Protein AF-A0A1G5KZS2-F1 (afdb_monomer_lite)

Organism: NCBI:txid549386

pLDDT: mean 83.01, std 15.66, range [44.19, 98.38]

Structure (mmCIF, N/CA/C/O backbone):
data_AF-A0A1G5KZS2-F1
#
_entry.id   AF-A0A1G5KZS2-F1
#
loop_
_atom_site.group_PDB
_atom_site.id
_atom_site.type_symbol
_atom_site.label_atom_id
_atom_site.label_alt_id
_atom_site.label_comp_id
_atom_site.label_asym_id
_atom_site.label_entity_id
_atom_site.label_seq_id
_atom_site.pdbx_PDB_ins_code
_atom_site.Cartn_x
_atom_site.Cartn_y
_atom_site.Cartn_z
_atom_site.occupancy
_atom_site.B_iso_or_equiv
_atom_site.auth_seq_id
_atom_site.auth_comp_id
_atom_site.auth_asym_id
_atom_site.auth_atom_id
_atom_site.pdbx_PDB_model_num
ATOM 1 N N . MET A 1 1 ? 17.906 24.135 -29.711 1.00 51.09 1 MET A N 1
ATOM 2 C CA . MET A 1 1 ? 18.517 23.589 -28.477 1.00 51.09 1 MET A CA 1
ATOM 3 C C . MET A 1 1 ? 17.743 22.412 -27.885 1.00 51.09 1 MET A C 1
ATOM 5 O O . MET A 1 1 ? 18.360 21.382 -27.666 1.00 51.09 1 MET A O 1
ATOM 9 N N . LEU A 1 2 ? 16.415 22.494 -27.719 1.00 53.47 2 LEU A N 1
ATOM 10 C CA . LEU A 1 2 ? 15.591 21.394 -27.170 1.00 53.47 2 LEU A CA 1
ATOM 11 C C . LEU A 1 2 ? 15.736 20.044 -27.914 1.00 53.47 2 LEU A C 1
ATOM 13 O O . LEU A 1 2 ? 15.835 19.005 -27.275 1.00 53.47 2 LEU A O 1
ATOM 17 N N . ARG A 1 3 ? 15.886 20.048 -29.248 1.00 56.59 3 ARG A N 1
ATOM 18 C CA . ARG A 1 3 ? 16.108 18.822 -30.049 1.00 56.59 3 ARG A CA 1
ATOM 19 C C . ARG A 1 3 ? 17.464 18.133 -29.835 1.00 56.59 3 ARG A C 1
ATOM 21 O O . ARG A 1 3 ? 17.580 16.943 -30.091 1.00 56.59 3 ARG A O 1
ATOM 28 N N . MET A 1 4 ? 18.488 18.859 -29.383 1.00 57.47 4 MET A N 1
ATOM 29 C CA . MET A 1 4 ? 19.817 18.276 -29.144 1.00 57.47 4 MET A CA 1
ATOM 30 C C . MET A 1 4 ? 19.859 17.539 -27.802 1.00 57.47 4 MET A C 1
ATOM 32 O O . MET A 1 4 ? 20.493 16.496 -27.710 1.00 57.47 4 MET A O 1
ATOM 36 N N . LEU A 1 5 ? 19.109 18.016 -26.801 1.00 51.38 5 LEU A N 1
ATOM 37 C CA . LEU A 1 5 ? 18.902 17.304 -25.532 1.00 51.38 5 LEU A CA 1
ATOM 38 C C . LEU A 1 5 ? 18.047 16.041 -25.728 1.00 51.38 5 LEU A C 1
ATOM 40 O O . LEU A 1 5 ? 18.322 15.003 -25.134 1.00 51.38 5 LEU A O 1
ATOM 44 N N . GLN A 1 6 ? 17.079 16.098 -26.643 1.00 56.69 6 GLN A N 1
ATOM 45 C CA . GLN A 1 6 ? 16.224 14.969 -27.015 1.00 56.69 6 GLN A CA 1
ATOM 46 C C . GLN A 1 6 ? 17.005 13.803 -27.655 1.00 56.69 6 GLN A C 1
ATOM 48 O O . GLN A 1 6 ? 16.701 12.641 -27.410 1.00 56.69 6 GLN A O 1
ATOM 53 N N . ALA A 1 7 ? 18.068 14.102 -28.409 1.00 55.09 7 ALA A N 1
ATOM 54 C CA . ALA A 1 7 ? 18.944 13.102 -29.027 1.00 55.09 7 ALA A CA 1
ATOM 55 C C . ALA A 1 7 ? 19.950 12.451 -28.053 1.00 55.09 7 ALA A C 1
ATOM 57 O O . ALA A 1 7 ? 20.528 11.420 -28.382 1.00 55.09 7 ALA A O 1
ATOM 58 N N . HIS A 1 8 ? 20.145 13.017 -26.854 1.00 50.47 8 HIS A N 1
ATOM 59 C CA . HIS A 1 8 ? 21.033 12.473 -25.813 1.00 50.47 8 HIS A CA 1
ATOM 60 C C . HIS A 1 8 ? 20.297 11.558 -24.814 1.00 50.47 8 HIS A C 1
ATOM 62 O O . HIS A 1 8 ? 20.812 11.283 -23.732 1.00 50.47 8 HIS A O 1
ATOM 68 N N . GLY A 1 9 ? 19.079 11.099 -25.138 1.00 45.97 9 GLY A N 1
ATOM 69 C CA . GLY A 1 9 ? 18.309 10.193 -24.273 1.00 45.97 9 GLY A CA 1
ATOM 70 C C . GLY A 1 9 ? 17.809 10.833 -22.970 1.00 45.97 9 GLY A C 1
ATOM 71 O O . GLY A 1 9 ? 17.449 10.120 -22.034 1.00 45.97 9 GLY A O 1
ATOM 72 N N . LEU A 1 10 ? 17.800 12.172 -22.895 1.00 46.28 10 LEU A N 1
ATOM 73 C CA . LEU A 1 10 ? 17.238 12.935 -21.771 1.00 46.28 10 LEU A CA 1
ATOM 74 C C . LEU A 1 10 ? 15.717 13.098 -21.855 1.00 46.28 10 LEU A C 1
ATOM 76 O O . LEU A 1 10 ? 15.087 13.332 -20.826 1.00 46.28 10 LEU A O 1
ATOM 80 N N . ASP A 1 11 ? 15.118 12.882 -23.028 1.00 44.19 11 ASP A N 1
ATOM 81 C CA . ASP A 1 11 ? 13.764 12.344 -23.052 1.00 44.19 11 ASP A CA 1
ATOM 82 C C . ASP A 1 11 ? 13.908 10.868 -22.702 1.00 44.19 11 ASP A C 1
ATOM 84 O O . ASP A 1 11 ? 14.153 10.021 -23.563 1.00 44.19 11 ASP A O 1
ATOM 88 N N . ALA A 1 12 ? 13.750 10.546 -21.419 1.00 47.19 12 ALA A N 1
ATOM 89 C CA . ALA A 1 12 ? 13.204 9.246 -21.092 1.00 47.19 12 ALA A CA 1
ATOM 90 C C . ALA A 1 12 ? 11.862 9.186 -21.829 1.00 47.19 12 ALA A C 1
ATOM 92 O O . ALA A 1 12 ? 10.866 9.732 -21.346 1.00 47.19 12 ALA A O 1
ATOM 93 N N . GLY A 1 13 ? 11.863 8.604 -23.039 1.00 46.00 13 GLY A N 1
ATOM 94 C CA . GLY A 1 13 ? 10.650 8.295 -23.779 1.00 46.00 13 GLY A CA 1
ATOM 95 C C . GLY A 1 13 ? 9.703 7.684 -22.762 1.00 46.00 13 GLY A C 1
ATOM 96 O O . GLY A 1 13 ? 10.182 6.864 -21.979 1.00 46.00 13 GLY A O 1
ATOM 97 N N . PRO A 1 14 ? 8.462 8.187 -22.660 1.00 45.91 14 PRO A N 1
ATOM 98 C CA . PRO A 1 14 ? 7.577 7.962 -21.531 1.00 45.91 14 PRO A CA 1
ATOM 99 C C . PRO A 1 14 ? 7.708 6.494 -21.118 1.00 45.91 14 PRO A C 1
ATOM 101 O O . PRO A 1 14 ? 7.299 5.601 -21.828 1.00 45.91 14 PRO A O 1
ATOM 104 N N . ALA A 1 15 ? 8.433 6.246 -20.037 1.00 52.47 15 ALA A N 1
ATOM 105 C CA . ALA A 1 15 ? 8.707 4.937 -19.467 1.00 52.47 15 ALA A CA 1
ATOM 106 C C . ALA A 1 15 ? 7.909 4.900 -18.154 1.00 52.47 15 ALA A C 1
ATOM 108 O O . ALA A 1 15 ? 8.446 4.740 -17.061 1.00 52.47 15 ALA A O 1
ATOM 109 N N . GLN A 1 16 ? 6.651 5.372 -18.174 1.00 55.91 16 GLN A N 1
ATOM 110 C CA . GLN A 1 16 ? 5.449 4.596 -18.555 1.00 55.91 16 GLN A CA 1
ATOM 111 C C . GLN A 1 16 ? 5.358 3.305 -17.742 1.00 55.91 16 GLN A C 1
ATOM 113 O O . GLN A 1 16 ? 5.790 2.253 -18.173 1.00 55.91 16 GLN A O 1
ATOM 118 N N . ARG A 1 17 ? 4.790 3.264 -16.543 1.00 68.38 17 ARG A N 1
ATOM 119 C CA . ARG A 1 17 ? 4.161 4.273 -15.695 1.00 68.38 17 ARG A CA 1
ATOM 120 C C . ARG A 1 17 ? 4.582 3.852 -14.282 1.00 68.38 17 ARG A C 1
ATOM 122 O O . ARG A 1 17 ? 4.042 2.854 -13.801 1.00 68.38 17 ARG A O 1
ATOM 129 N N . PRO A 1 18 ? 5.510 4.539 -13.595 1.00 79.31 18 PRO A N 1
ATOM 130 C CA . PRO A 1 18 ? 5.921 4.118 -12.252 1.00 79.31 18 PRO A CA 1
ATOM 131 C C . PRO A 1 18 ? 4.727 4.107 -11.279 1.00 79.31 18 PRO A C 1
ATOM 133 O O . PRO A 1 18 ? 4.674 3.287 -10.373 1.00 79.31 18 PRO A O 1
ATOM 136 N N . ARG A 1 19 ? 3.689 4.904 -11.569 1.00 89.50 19 ARG A N 1
ATOM 137 C CA . ARG A 1 19 ? 2.359 4.831 -10.945 1.00 89.50 19 ARG A CA 1
ATOM 138 C C . ARG A 1 19 ? 1.675 3.468 -11.089 1.00 89.50 19 ARG A C 1
ATOM 140 O O . ARG A 1 19 ? 1.161 2.962 -10.105 1.00 89.50 19 ARG A O 1
ATOM 147 N N . LEU A 1 20 ? 1.662 2.877 -12.288 1.00 91.00 20 LEU A N 1
ATOM 148 C CA . LEU A 1 20 ? 1.032 1.571 -12.525 1.00 91.00 20 LEU A CA 1
ATOM 149 C C . LEU A 1 20 ? 1.827 0.453 -11.848 1.00 91.00 20 LEU A C 1
ATOM 151 O O . LEU A 1 20 ? 1.233 -0.400 -11.200 1.00 91.00 20 LEU A O 1
ATOM 155 N N . ALA A 1 21 ? 3.161 0.488 -11.951 1.00 92.88 21 ALA A N 1
ATOM 156 C CA . ALA A 1 21 ? 4.016 -0.453 -11.228 1.00 92.88 21 ALA A CA 1
ATOM 157 C C . ALA A 1 21 ? 3.799 -0.341 -9.711 1.00 92.88 21 ALA A C 1
ATOM 159 O O . ALA A 1 21 ? 3.661 -1.354 -9.034 1.00 92.88 21 ALA A O 1
ATOM 160 N N . GLY A 1 22 ? 3.677 0.889 -9.206 1.00 94.88 22 GLY A N 1
ATOM 161 C CA . GLY A 1 22 ? 3.324 1.191 -7.824 1.00 94.88 22 GLY A CA 1
ATOM 162 C C . GLY A 1 22 ? 1.949 0.667 -7.421 1.00 94.88 22 GLY A C 1
ATOM 163 O O . GLY A 1 22 ? 1.835 0.024 -6.385 1.00 94.88 22 GLY A O 1
ATOM 164 N N . ALA A 1 23 ? 0.919 0.873 -8.243 1.00 96.19 23 ALA A N 1
ATOM 165 C CA . ALA A 1 23 ? -0.430 0.369 -7.992 1.00 96.19 23 ALA A CA 1
ATOM 166 C C . ALA A 1 23 ? -0.459 -1.167 -7.927 1.00 96.19 23 ALA A C 1
ATOM 168 O O . ALA A 1 23 ? -0.996 -1.736 -6.980 1.00 96.19 23 ALA A O 1
ATOM 169 N N . ILE A 1 24 ? 0.169 -1.841 -8.899 1.00 96.12 24 ILE A N 1
ATOM 170 C CA . ILE A 1 24 ? 0.257 -3.308 -8.945 1.00 96.12 24 ILE A CA 1
ATOM 171 C C . ILE A 1 24 ? 1.042 -3.833 -7.739 1.00 96.12 24 ILE A C 1
ATOM 173 O O . ILE A 1 24 ? 0.574 -4.734 -7.048 1.00 96.12 24 ILE A O 1
ATOM 177 N N . ALA A 1 25 ? 2.212 -3.257 -7.452 1.00 96.25 25 ALA A N 1
ATOM 178 C CA . ALA A 1 25 ? 3.026 -3.661 -6.311 1.00 96.25 25 ALA A CA 1
ATOM 179 C C . ALA A 1 25 ? 2.303 -3.407 -4.978 1.00 96.25 25 ALA A C 1
ATOM 181 O O . ALA A 1 25 ? 2.340 -4.265 -4.103 1.00 96.25 25 ALA A O 1
ATOM 182 N N . GLY A 1 26 ? 1.586 -2.287 -4.845 1.00 97.12 26 GLY A N 1
ATOM 183 C CA . GLY A 1 26 ? 0.769 -1.960 -3.674 1.00 97.12 26 GLY A CA 1
ATOM 184 C C . GLY A 1 26 ? -0.374 -2.948 -3.461 1.00 97.12 26 GLY A C 1
ATOM 185 O O . GLY A 1 26 ? -0.595 -3.390 -2.334 1.00 97.12 26 GLY A O 1
ATOM 186 N N . MET A 1 27 ? -1.049 -3.363 -4.535 1.00 97.69 27 MET A N 1
ATOM 187 C CA . MET A 1 27 ? -2.078 -4.405 -4.479 1.00 97.69 27 MET A CA 1
ATOM 188 C C . MET A 1 27 ? -1.505 -5.764 -4.070 1.00 97.69 27 MET A C 1
ATOM 190 O O . MET A 1 27 ? -2.068 -6.420 -3.199 1.00 97.69 27 MET A O 1
ATOM 194 N N . ILE A 1 28 ? -0.359 -6.170 -4.625 1.00 97.94 28 ILE A N 1
ATOM 195 C CA . ILE A 1 28 ? 0.317 -7.418 -4.226 1.00 97.94 28 ILE A CA 1
ATOM 196 C C . ILE A 1 28 ? 0.731 -7.353 -2.748 1.00 97.94 28 ILE A C 1
ATOM 198 O O . ILE A 1 28 ? 0.486 -8.289 -1.989 1.00 97.94 28 ILE A O 1
ATOM 202 N N . ALA A 1 29 ? 1.300 -6.225 -2.317 1.00 97.88 29 ALA A N 1
ATOM 203 C CA . ALA A 1 29 ? 1.713 -5.986 -0.937 1.00 97.88 29 ALA A CA 1
ATOM 204 C C . ALA A 1 29 ? 0.536 -5.935 0.054 1.00 97.88 29 ALA A C 1
ATOM 206 O O . ALA A 1 29 ? 0.731 -6.129 1.253 1.00 97.88 29 ALA A O 1
ATOM 207 N N . THR A 1 30 ? -0.691 -5.708 -0.424 1.00 98.00 30 THR A N 1
ATOM 208 C CA . THR A 1 30 ? -1.899 -5.677 0.416 1.00 98.00 30 THR A CA 1
ATOM 209 C C . THR A 1 30 ? -2.228 -7.056 0.989 1.00 98.00 30 THR A C 1
ATOM 211 O O . THR A 1 30 ? -2.727 -7.140 2.108 1.00 98.00 30 THR A O 1
ATOM 214 N N . ALA A 1 31 ? -1.907 -8.144 0.280 1.00 98.00 31 ALA A N 1
ATOM 215 C CA . ALA A 1 31 ? -2.207 -9.502 0.734 1.00 98.00 31 ALA A CA 1
ATOM 216 C C . ALA A 1 31 ? -1.576 -9.849 2.102 1.00 98.00 31 ALA A C 1
ATOM 218 O O . ALA A 1 31 ? -2.331 -10.174 3.022 1.00 98.00 31 ALA A O 1
ATOM 219 N N . PRO A 1 32 ? -0.244 -9.744 2.309 1.00 98.25 32 PRO A N 1
ATOM 220 C CA . PRO A 1 32 ? 0.346 -10.028 3.619 1.00 98.25 32 PRO A CA 1
ATOM 221 C C . PRO A 1 32 ? -0.133 -9.057 4.710 1.00 98.25 32 PRO A C 1
ATOM 223 O O . PRO A 1 32 ? -0.295 -9.458 5.860 1.00 98.25 32 PRO A O 1
ATOM 226 N N . ALA A 1 33 ? -0.422 -7.803 4.358 1.00 97.62 33 ALA A N 1
ATOM 227 C CA . ALA A 1 33 ? -0.944 -6.821 5.302 1.00 97.62 33 ALA A CA 1
ATOM 228 C C . ALA A 1 33 ? -2.352 -7.183 5.799 1.00 97.62 33 ALA A C 1
ATOM 230 O O . ALA A 1 33 ? -2.599 -7.160 7.002 1.00 97.62 33 ALA A O 1
ATOM 231 N N . LEU A 1 34 ? -3.258 -7.593 4.903 1.00 97.75 34 LEU A N 1
ATOM 232 C CA . LEU A 1 34 ? -4.605 -8.046 5.267 1.00 97.75 34 LEU A CA 1
ATOM 233 C C . LEU A 1 34 ? -4.581 -9.291 6.158 1.00 97.75 34 LEU A C 1
ATOM 235 O O . LEU A 1 34 ? -5.402 -9.392 7.070 1.00 97.75 34 LEU A O 1
ATOM 239 N N . VAL A 1 35 ? -3.632 -10.209 5.943 1.00 98.25 35 VAL A N 1
ATOM 240 C CA . VAL A 1 35 ? -3.442 -11.365 6.835 1.00 98.25 35 VAL A CA 1
ATOM 241 C C . VAL A 1 35 ? -3.131 -10.891 8.254 1.00 98.25 35 VAL A C 1
ATOM 243 O O . VAL A 1 35 ? -3.806 -11.308 9.194 1.00 98.25 35 VAL A O 1
ATOM 246 N N . VAL A 1 36 ? -2.181 -9.963 8.417 1.00 98.00 36 VAL A N 1
ATOM 247 C CA . VAL A 1 36 ? -1.852 -9.388 9.732 1.00 98.00 36 VAL A CA 1
ATOM 248 C C . VAL A 1 36 ? -3.057 -8.664 10.333 1.00 98.00 36 VAL A C 1
ATOM 250 O O . VAL A 1 36 ? -3.406 -8.908 11.484 1.00 98.00 36 VAL A O 1
ATOM 253 N N . LEU A 1 37 ? -3.749 -7.825 9.563 1.00 96.88 37 LEU A N 1
ATOM 254 C CA . LEU A 1 37 ? -4.922 -7.097 10.056 1.00 96.88 37 LEU A CA 1
ATOM 255 C C . LEU A 1 37 ? -6.038 -8.033 10.538 1.00 96.88 37 LEU A C 1
ATOM 257 O O . LEU A 1 37 ? -6.700 -7.726 11.528 1.00 96.88 37 LEU A O 1
ATOM 261 N N . THR A 1 38 ? -6.218 -9.172 9.868 1.00 96.75 38 THR A N 1
ATOM 262 C CA . THR A 1 38 ? -7.218 -10.184 10.234 1.00 96.75 38 THR A CA 1
ATOM 263 C C . THR A 1 38 ? -6.826 -10.909 11.519 1.00 96.75 38 THR A C 1
ATOM 265 O O . THR A 1 38 ? -7.643 -11.015 12.429 1.00 96.75 38 THR A O 1
ATOM 268 N N . VAL A 1 39 ? -5.567 -11.352 11.638 1.00 97.75 39 VAL A N 1
ATOM 269 C CA . VAL A 1 39 ? -5.054 -12.031 12.845 1.00 97.75 39 VAL A CA 1
ATOM 270 C C . VAL A 1 39 ? -5.168 -11.136 14.081 1.00 97.75 39 VAL A C 1
ATOM 272 O O . VAL A 1 39 ? -5.503 -11.610 15.162 1.00 97.75 39 VAL A O 1
ATOM 275 N N . PHE A 1 40 ? -4.933 -9.835 13.915 1.00 96.75 40 PHE A N 1
ATOM 276 C CA . PHE A 1 40 ? -4.974 -8.867 15.009 1.00 96.75 40 PHE A CA 1
ATOM 277 C C . PHE A 1 40 ? -6.346 -8.214 15.226 1.00 96.75 40 PHE A C 1
ATOM 279 O O . PHE A 1 40 ? -6.458 -7.333 16.080 1.00 96.75 40 PHE A O 1
ATOM 286 N N . GLN A 1 41 ? -7.372 -8.604 14.456 1.00 96.06 41 GLN A N 1
ATOM 287 C CA . GLN A 1 41 ? -8.714 -8.000 14.495 1.00 96.06 41 GLN A CA 1
ATOM 288 C C . GLN A 1 41 ? -8.686 -6.465 14.352 1.00 96.06 41 GLN A C 1
ATOM 290 O O . GLN A 1 41 ? -9.523 -5.734 14.880 1.00 96.06 41 GLN A O 1
ATOM 295 N N . ALA A 1 42 ? -7.701 -5.945 13.615 1.00 94.75 42 ALA A N 1
ATOM 296 C CA . ALA A 1 42 ? -7.467 -4.510 13.483 1.00 94.75 42 ALA A CA 1
ATOM 297 C C . ALA A 1 42 ? -8.528 -3.805 12.617 1.00 94.75 42 ALA A C 1
ATOM 299 O O . ALA A 1 42 ? -8.643 -2.580 12.658 1.00 94.75 42 ALA A O 1
ATOM 300 N N . LEU A 1 43 ? -9.315 -4.570 11.851 1.00 94.81 43 LEU A N 1
ATOM 301 C CA . LEU A 1 43 ? -10.398 -4.063 11.002 1.00 94.81 43 LEU A CA 1
ATOM 302 C C . LEU A 1 43 ? -11.745 -3.936 11.728 1.00 94.81 43 LEU A C 1
ATOM 304 O O . LEU A 1 43 ? -12.628 -3.246 11.222 1.00 94.81 43 LEU A O 1
ATOM 308 N N . ASP A 1 44 ? -11.909 -4.532 12.910 1.00 93.62 44 ASP A N 1
ATOM 309 C CA . ASP A 1 44 ? -13.196 -4.546 13.615 1.00 93.62 44 ASP A CA 1
ATOM 310 C C . ASP A 1 44 ? -13.592 -3.147 14.097 1.00 93.62 44 ASP A C 1
ATOM 312 O O . ASP A 1 44 ? -14.738 -2.724 13.942 1.00 93.62 44 ASP A O 1
ATOM 316 N N . ALA A 1 45 ? -12.631 -2.393 14.635 1.00 89.25 45 ALA A N 1
ATOM 317 C CA . ALA A 1 45 ? -12.862 -1.029 15.100 1.00 89.25 45 ALA A CA 1
ATOM 318 C C . ALA A 1 45 ? -13.252 -0.061 13.964 1.00 89.25 45 ALA A C 1
ATOM 320 O O . ALA A 1 45 ? -14.284 0.598 14.107 1.00 89.25 45 ALA A O 1
ATOM 321 N N . PRO A 1 46 ? -12.512 0.036 12.835 1.00 88.88 46 PRO A N 1
ATOM 322 C CA . PRO A 1 46 ? -12.934 0.893 11.729 1.00 88.88 46 PRO A CA 1
ATOM 323 C C . PRO A 1 46 ? -14.234 0.412 11.073 1.00 88.88 46 PRO A C 1
ATOM 325 O O . PRO A 1 46 ? -15.037 1.251 10.677 1.00 88.88 46 PRO A O 1
ATOM 328 N N . ALA A 1 47 ? -14.491 -0.901 11.000 1.00 92.44 47 ALA A N 1
ATOM 329 C CA . ALA A 1 47 ? -15.765 -1.420 10.500 1.00 92.44 47 ALA A CA 1
ATOM 330 C C . ALA A 1 47 ? -16.936 -0.958 11.379 1.00 92.44 47 ALA A C 1
ATOM 332 O O . ALA A 1 47 ? -17.887 -0.359 10.879 1.00 92.44 47 ALA A O 1
ATOM 333 N N . LYS A 1 48 ? -16.825 -1.142 12.700 1.00 91.44 48 LYS A N 1
ATOM 334 C CA . LYS A 1 48 ? -17.840 -0.712 13.667 1.00 91.44 48 LYS A CA 1
ATOM 335 C C . LYS A 1 48 ? -18.063 0.801 13.634 1.00 91.44 48 LYS A C 1
ATOM 337 O O . LYS A 1 48 ? -19.211 1.230 13.605 1.00 91.44 48 LYS A O 1
ATOM 342 N N . ALA A 1 49 ? -16.991 1.592 13.600 1.00 88.00 49 ALA A N 1
ATOM 343 C CA . ALA A 1 49 ? -17.074 3.053 13.567 1.00 88.00 49 ALA A CA 1
ATOM 344 C C . ALA A 1 49 ? -17.682 3.594 12.262 1.00 88.00 49 ALA A C 1
ATOM 346 O O . ALA A 1 49 ? -18.317 4.642 12.261 1.00 88.00 49 ALA A O 1
ATOM 347 N N . ALA A 1 50 ? -17.514 2.878 11.148 1.00 88.31 50 ALA A N 1
ATOM 348 C CA . ALA A 1 50 ? -18.152 3.214 9.879 1.00 88.31 50 ALA A CA 1
ATOM 349 C C . ALA A 1 50 ? -19.582 2.650 9.744 1.00 88.31 50 ALA A C 1
ATOM 351 O O . ALA A 1 50 ? -20.206 2.840 8.702 1.00 88.31 50 ALA A O 1
ATOM 352 N N . GLY A 1 51 ? -20.092 1.915 10.743 1.00 91.25 51 GLY A N 1
ATOM 353 C CA . GLY A 1 51 ? -21.362 1.188 10.635 1.00 91.25 51 GLY A CA 1
ATOM 354 C C . GLY A 1 51 ? -21.356 0.117 9.534 1.00 91.25 51 GLY A C 1
ATOM 355 O O . GLY A 1 51 ? -22.402 -0.204 8.975 1.00 91.25 51 GLY A O 1
ATOM 356 N N . ALA A 1 52 ? -20.179 -0.405 9.187 1.00 92.94 52 ALA A N 1
ATOM 357 C CA . ALA A 1 52 ? -19.956 -1.335 8.089 1.00 92.94 52 ALA A CA 1
ATOM 358 C C . ALA A 1 52 ? -19.533 -2.724 8.592 1.00 92.94 52 ALA A C 1
ATOM 360 O O . ALA A 1 52 ? -19.159 -2.924 9.747 1.00 92.94 52 ALA A O 1
ATOM 361 N N . PHE A 1 53 ? -19.552 -3.707 7.693 1.00 95.12 53 PHE A N 1
ATOM 362 C CA . PHE A 1 53 ? -19.041 -5.048 7.974 1.00 95.12 53 PHE A CA 1
ATOM 363 C C . PHE A 1 53 ? -17.523 -5.121 7.745 1.00 95.12 53 PHE A C 1
ATOM 365 O O . PHE A 1 53 ? -16.982 -4.431 6.879 1.00 95.12 53 PHE A O 1
ATOM 372 N N . VAL A 1 54 ? -16.834 -6.013 8.464 1.00 95.38 54 VAL A N 1
ATOM 373 C CA . VAL A 1 54 ? -15.368 -6.199 8.390 1.00 95.38 54 VAL A CA 1
ATOM 374 C C . VAL A 1 54 ? -14.826 -6.358 6.954 1.00 95.38 54 VAL A C 1
ATOM 376 O O . VAL A 1 54 ? -13.825 -5.713 6.633 1.00 95.38 54 VAL A O 1
ATOM 379 N N . PRO A 1 55 ? -15.474 -7.108 6.036 1.00 97.06 55 PRO A N 1
ATOM 380 C CA . PRO A 1 55 ? -15.000 -7.207 4.653 1.00 97.06 55 PRO A CA 1
ATOM 381 C C . PRO A 1 55 ? -14.982 -5.862 3.916 1.00 97.06 55 PRO A C 1
ATOM 383 O O . PRO A 1 55 ? -14.075 -5.606 3.129 1.00 97.06 55 PRO A O 1
ATOM 386 N N . VAL A 1 56 ? -15.944 -4.978 4.199 1.00 96.56 56 VAL A N 1
ATOM 387 C CA . VAL A 1 56 ? -16.010 -3.635 3.600 1.00 96.56 56 VAL A CA 1
ATOM 388 C C . VAL A 1 56 ? -14.832 -2.785 4.076 1.00 96.56 56 VAL A C 1
ATOM 390 O O . VAL A 1 56 ? -14.199 -2.115 3.262 1.00 96.56 56 VAL A O 1
ATOM 393 N N . ALA A 1 57 ? -14.475 -2.869 5.362 1.00 93.69 57 ALA A N 1
ATOM 394 C CA . ALA A 1 57 ? -13.276 -2.217 5.888 1.00 93.69 57 ALA A CA 1
ATOM 395 C C . ALA A 1 57 ? -11.991 -2.766 5.237 1.00 93.69 57 ALA A C 1
ATOM 397 O O . ALA A 1 57 ? -11.088 -1.995 4.913 1.00 93.69 57 ALA A O 1
ATOM 398 N N . GLY A 1 58 ? -11.929 -4.074 4.967 1.00 96.12 58 GLY A N 1
ATOM 399 C CA . GLY A 1 58 ? -10.828 -4.695 4.221 1.00 96.12 58 GLY A CA 1
ATOM 400 C C . GLY A 1 58 ? -10.706 -4.185 2.780 1.00 96.12 58 GLY A C 1
ATOM 401 O O . GLY A 1 58 ? -9.604 -3.878 2.325 1.00 96.12 58 GLY A O 1
ATOM 402 N N . VAL A 1 59 ? -11.828 -4.022 2.070 1.00 97.00 59 VAL A N 1
ATOM 403 C CA . VAL A 1 59 ? -11.850 -3.424 0.722 1.00 97.00 59 VAL A CA 1
ATOM 404 C C . VAL A 1 59 ? -11.412 -1.960 0.767 1.00 97.00 59 VAL A C 1
ATOM 406 O O . VAL A 1 59 ? -10.578 -1.553 -0.040 1.00 97.00 59 VAL A O 1
ATOM 409 N N . ALA A 1 60 ? -11.914 -1.176 1.724 1.00 94.12 60 ALA A N 1
ATOM 410 C CA . ALA A 1 60 ? -11.502 0.215 1.905 1.00 94.12 60 ALA A CA 1
ATOM 411 C C . ALA A 1 60 ? -9.990 0.325 2.168 1.00 94.12 60 ALA A C 1
ATOM 413 O O . ALA A 1 60 ? -9.313 1.149 1.551 1.00 94.12 60 ALA A O 1
ATOM 414 N N . TYR A 1 61 ? -9.440 -0.556 3.009 1.00 94.75 61 TYR A N 1
ATOM 415 C CA . TYR A 1 61 ? -8.000 -0.658 3.229 1.00 94.75 61 TYR A CA 1
ATOM 416 C C . TYR A 1 61 ? -7.246 -0.978 1.930 1.00 94.75 61 TYR A C 1
ATOM 418 O O . TYR A 1 61 ? -6.280 -0.294 1.603 1.00 94.75 61 TYR A O 1
ATOM 426 N N . ALA A 1 62 ? -7.707 -1.957 1.146 1.00 97.00 62 ALA A N 1
ATOM 427 C CA . ALA A 1 62 ? -7.078 -2.311 -0.126 1.00 97.00 62 ALA A CA 1
ATOM 428 C C . ALA A 1 62 ? -7.081 -1.146 -1.132 1.00 97.00 62 ALA A C 1
ATOM 430 O O . ALA A 1 62 ? -6.073 -0.904 -1.796 1.00 97.00 62 ALA A O 1
ATOM 431 N N . VAL A 1 63 ? -8.171 -0.376 -1.206 1.00 96.62 63 VAL A N 1
ATOM 432 C CA . VAL A 1 63 ? -8.245 0.841 -2.032 1.00 96.62 63 VAL A CA 1
ATOM 433 C C . VAL A 1 63 ? -7.229 1.884 -1.560 1.00 96.62 63 VAL A C 1
ATOM 435 O O . VAL A 1 63 ? -6.494 2.434 -2.380 1.00 96.62 63 VAL A O 1
ATOM 438 N N . LEU A 1 64 ? -7.123 2.124 -0.249 1.00 94.81 64 LEU A N 1
ATOM 439 C CA . LEU A 1 64 ? -6.117 3.036 0.306 1.00 94.81 64 LEU A CA 1
ATOM 440 C C . LEU A 1 64 ? -4.689 2.571 -0.002 1.00 94.81 64 LEU A C 1
ATOM 442 O O . LEU A 1 64 ? -3.844 3.387 -0.366 1.00 94.81 64 LEU A O 1
ATOM 446 N N . MET A 1 65 ? -4.416 1.269 0.083 1.00 96.56 65 MET A N 1
ATOM 447 C CA . MET A 1 65 ? -3.108 0.704 -0.253 1.00 96.56 65 MET A CA 1
ATOM 448 C C . MET A 1 65 ? -2.797 0.784 -1.752 1.00 96.56 65 MET A C 1
ATOM 450 O O . MET A 1 65 ? -1.658 1.061 -2.125 1.00 96.56 65 MET A O 1
ATOM 454 N N . LEU A 1 66 ? -3.786 0.625 -2.635 1.00 97.19 66 LEU A N 1
ATOM 455 C CA . LEU A 1 66 ? -3.622 0.867 -4.072 1.00 97.19 66 LEU A CA 1
ATOM 456 C C . LEU A 1 66 ? -3.190 2.315 -4.338 1.00 97.19 66 LEU A C 1
ATOM 458 O O . LEU A 1 66 ? -2.246 2.562 -5.100 1.00 97.19 66 LEU A O 1
ATOM 462 N N . LEU A 1 67 ? -3.852 3.275 -3.687 1.00 96.38 67 LEU A N 1
ATOM 463 C CA . LEU A 1 67 ? -3.501 4.693 -3.782 1.00 96.38 67 LEU A CA 1
ATOM 464 C C . LEU A 1 67 ? -2.107 4.959 -3.201 1.00 96.38 67 LEU A C 1
ATOM 466 O O . LEU A 1 67 ? -1.302 5.640 -3.835 1.00 96.38 67 LEU A O 1
ATOM 470 N N . GLY A 1 68 ? -1.783 4.357 -2.054 1.00 96.12 68 GLY A N 1
ATOM 471 C CA . GLY A 1 68 ? -0.464 4.433 -1.429 1.00 96.12 68 GLY A CA 1
ATOM 472 C C . GLY A 1 68 ? 0.649 3.895 -2.330 1.00 96.12 68 GLY A C 1
ATOM 473 O O . GLY A 1 68 ? 1.667 4.557 -2.513 1.00 96.12 68 GLY A O 1
ATOM 474 N N . GLY A 1 69 ? 0.449 2.738 -2.965 1.00 96.56 69 GLY A N 1
ATOM 475 C CA . GLY A 1 69 ? 1.400 2.173 -3.925 1.00 96.56 69 GLY A CA 1
ATOM 476 C C . GLY A 1 69 ? 1.567 3.059 -5.162 1.00 96.56 69 GLY A C 1
ATOM 477 O O . GLY A 1 69 ? 2.685 3.295 -5.623 1.00 96.56 69 GLY A O 1
ATOM 478 N N . THR A 1 70 ? 0.468 3.627 -5.666 1.00 95.62 70 THR A N 1
ATOM 479 C CA . THR A 1 70 ? 0.501 4.601 -6.770 1.00 95.62 70 THR A CA 1
ATOM 480 C C . THR A 1 70 ? 1.331 5.833 -6.400 1.00 95.62 70 THR A C 1
ATOM 482 O O . THR A 1 70 ? 2.159 6.284 -7.199 1.00 95.62 70 THR A O 1
ATOM 485 N N . LEU A 1 71 ? 1.138 6.354 -5.183 1.00 95.31 71 LEU A N 1
ATOM 486 C CA . LEU A 1 71 ? 1.876 7.490 -4.636 1.00 95.31 71 LEU A CA 1
ATOM 487 C C . LEU A 1 71 ? 3.363 7.163 -4.461 1.00 95.31 71 LEU A C 1
ATOM 489 O O . LEU A 1 71 ? 4.202 7.960 -4.869 1.00 95.31 71 LEU A O 1
ATOM 493 N N . TYR A 1 72 ? 3.691 5.978 -3.942 1.00 94.50 72 TYR A N 1
ATOM 494 C CA . TYR A 1 72 ? 5.068 5.499 -3.803 1.00 94.50 72 TYR A CA 1
ATOM 495 C C . TYR A 1 72 ? 5.806 5.502 -5.144 1.00 94.50 72 TYR A C 1
ATOM 497 O O . TYR A 1 72 ? 6.871 6.105 -5.276 1.00 94.50 72 TYR A O 1
ATOM 505 N N . GLY A 1 73 ? 5.205 4.887 -6.168 1.00 92.69 73 GLY A N 1
ATOM 506 C CA . GLY A 1 73 ? 5.787 4.853 -7.506 1.00 92.69 73 GLY A CA 1
ATOM 507 C C . GLY A 1 73 ? 5.946 6.249 -8.112 1.00 92.69 73 GLY A C 1
ATOM 508 O O . GLY A 1 73 ? 6.943 6.530 -8.775 1.00 92.69 73 GLY A O 1
ATOM 509 N N . TRP A 1 74 ? 4.993 7.150 -7.863 1.00 91.75 74 TRP A N 1
ATOM 510 C CA . TRP A 1 74 ? 5.085 8.535 -8.324 1.00 91.75 74 TRP A CA 1
ATOM 511 C C . TRP A 1 74 ? 6.191 9.339 -7.627 1.00 91.75 74 TRP A C 1
ATOM 513 O O . TRP A 1 74 ? 6.881 10.095 -8.312 1.00 91.75 74 TRP A O 1
ATOM 523 N N . LEU A 1 75 ? 6.353 9.172 -6.311 1.00 91.38 75 LEU A N 1
ATOM 524 C CA . LEU A 1 75 ? 7.284 9.946 -5.491 1.00 91.38 75 LEU A CA 1
ATOM 525 C C . LEU A 1 75 ? 8.733 9.492 -5.687 1.00 91.38 75 LEU A C 1
ATOM 527 O O . LEU A 1 75 ? 9.616 10.316 -5.903 1.00 91.38 75 LEU A O 1
ATOM 531 N N . PHE A 1 76 ? 8.980 8.182 -5.625 1.00 88.56 76 PHE A N 1
ATOM 532 C CA . PHE A 1 76 ? 10.343 7.655 -5.589 1.00 88.56 76 PHE A CA 1
ATOM 533 C C . PHE A 1 76 ? 10.908 7.309 -6.966 1.00 88.56 76 PHE A C 1
ATOM 535 O O . PHE A 1 76 ? 12.125 7.301 -7.119 1.00 88.56 76 PHE A O 1
ATOM 542 N N . GLN A 1 77 ? 10.069 7.058 -7.977 1.00 85.94 77 GLN A N 1
ATOM 543 C CA . GLN A 1 77 ? 10.481 6.833 -9.372 1.00 85.94 77 GLN A CA 1
ATOM 544 C C . GLN A 1 77 ? 11.744 5.950 -9.500 1.00 85.94 77 GLN A C 1
ATOM 546 O O . GLN A 1 77 ? 11.694 4.758 -9.203 1.00 85.94 77 GLN A O 1
ATOM 551 N N . ARG A 1 78 ? 12.887 6.528 -9.911 1.00 76.56 78 ARG A N 1
ATOM 552 C CA . ARG A 1 78 ? 14.179 5.831 -10.042 1.00 76.56 78 ARG A CA 1
ATOM 553 C C . ARG A 1 78 ? 14.767 5.369 -8.707 1.00 76.56 78 ARG A C 1
ATOM 555 O O . ARG A 1 78 ? 15.370 4.302 -8.680 1.00 76.56 78 ARG A O 1
ATOM 562 N N . ALA A 1 79 ? 14.589 6.123 -7.624 1.00 78.44 79 ALA A N 1
ATOM 563 C CA . ALA A 1 79 ? 15.129 5.775 -6.308 1.00 78.44 79 ALA A CA 1
ATOM 564 C C . ALA A 1 79 ? 14.509 4.482 -5.754 1.00 78.44 79 ALA A C 1
ATOM 566 O O . ALA A 1 79 ? 15.201 3.683 -5.131 1.00 78.44 79 ALA A O 1
ATOM 567 N N . ALA A 1 80 ? 13.231 4.225 -6.054 1.00 75.06 80 ALA A N 1
ATOM 568 C CA . ALA A 1 80 ? 12.557 2.984 -5.668 1.00 75.06 80 ALA A CA 1
ATOM 569 C C . ALA A 1 80 ? 12.985 1.757 -6.490 1.00 75.06 80 ALA A C 1
ATOM 571 O O . ALA A 1 80 ? 12.642 0.637 -6.124 1.00 75.06 80 ALA A O 1
ATOM 572 N N . ASN A 1 81 ? 13.706 1.934 -7.601 1.00 79.88 81 ASN A N 1
ATOM 573 C CA . ASN A 1 81 ? 14.109 0.822 -8.463 1.00 79.88 81 ASN A CA 1
ATOM 574 C C . ASN A 1 81 ? 15.444 0.175 -8.041 1.00 79.88 81 ASN A C 1
ATOM 576 O O . ASN A 1 81 ? 15.842 -0.830 -8.634 1.00 79.88 81 ASN A O 1
ATOM 580 N N . ASP A 1 82 ? 16.143 0.725 -7.040 1.00 84.12 82 ASP A N 1
ATOM 581 C CA . ASP A 1 82 ? 17.351 0.103 -6.493 1.00 84.12 82 ASP A CA 1
ATOM 582 C C . ASP A 1 82 ? 16.974 -1.087 -5.584 1.00 84.12 82 ASP A C 1
ATOM 584 O O . ASP A 1 82 ? 16.401 -0.881 -4.509 1.00 84.12 82 ASP A O 1
ATOM 588 N N . PRO A 1 83 ? 17.317 -2.339 -5.953 1.00 78.50 83 PRO A N 1
ATOM 589 C CA . PRO A 1 83 ? 16.988 -3.517 -5.152 1.00 78.50 83 PRO A CA 1
ATOM 590 C C . PRO A 1 83 ? 17.617 -3.495 -3.756 1.00 78.50 83 PRO A C 1
ATOM 592 O O . PRO A 1 83 ? 17.088 -4.112 -2.835 1.00 78.50 83 PRO A O 1
ATOM 595 N N . ARG A 1 84 ? 18.758 -2.811 -3.593 1.00 85.31 84 ARG A N 1
ATOM 596 C CA . ARG A 1 84 ? 19.512 -2.798 -2.333 1.00 85.31 84 ARG A CA 1
ATOM 597 C C . ARG A 1 84 ? 18.885 -1.874 -1.293 1.00 85.31 84 ARG A C 1
ATOM 599 O O . ARG A 1 84 ? 19.042 -2.129 -0.103 1.00 85.31 84 ARG A O 1
ATOM 606 N N . GLY A 1 85 ? 18.169 -0.838 -1.736 1.00 87.94 85 GLY A N 1
ATOM 607 C CA . GLY A 1 85 ? 17.540 0.167 -0.872 1.00 87.94 85 GLY A CA 1
ATOM 608 C C . GLY A 1 85 ? 16.010 0.150 -0.871 1.00 87.94 85 GLY A C 1
ATOM 609 O O . GLY A 1 85 ? 15.404 0.683 0.058 1.00 87.94 85 GLY A O 1
ATOM 610 N N . GLY A 1 86 ? 15.371 -0.469 -1.870 1.00 89.50 86 GLY A N 1
ATOM 611 C CA . GLY A 1 86 ? 13.915 -0.436 -2.054 1.00 89.50 86 GLY A CA 1
ATOM 612 C C . GLY A 1 86 ? 13.129 -0.907 -0.830 1.00 89.50 86 GLY A C 1
ATOM 613 O O . GLY A 1 86 ? 12.142 -0.277 -0.458 1.00 89.50 86 GLY A O 1
ATOM 614 N N . TRP A 1 87 ? 13.610 -1.942 -0.135 1.00 93.19 87 TRP A N 1
ATOM 615 C CA . TRP A 1 87 ? 12.992 -2.462 1.091 1.00 93.19 87 TRP A CA 1
ATOM 616 C C . TRP A 1 87 ? 12.986 -1.436 2.239 1.00 93.19 87 TRP A C 1
ATOM 618 O O . TRP A 1 87 ? 11.977 -1.304 2.931 1.00 93.19 87 TRP A O 1
ATOM 628 N N . LEU A 1 88 ? 14.066 -0.663 2.409 1.00 94.00 88 LEU A N 1
ATOM 629 C CA . LEU A 1 88 ? 14.166 0.363 3.449 1.00 94.00 88 LEU A CA 1
ATOM 630 C C . LEU A 1 88 ? 13.278 1.569 3.117 1.00 94.00 88 LEU A C 1
ATOM 632 O O . LEU A 1 88 ? 12.544 2.042 3.983 1.00 94.00 88 LEU A O 1
ATOM 636 N N . PHE A 1 89 ? 13.279 2.015 1.854 1.00 93.62 89 PHE A N 1
ATOM 637 C CA . PHE A 1 89 ? 12.350 3.050 1.383 1.00 93.62 89 PHE A CA 1
ATOM 638 C C . PHE A 1 89 ? 10.894 2.617 1.548 1.00 93.62 89 PHE A C 1
ATOM 640 O O . PHE A 1 89 ? 10.057 3.411 1.968 1.00 93.62 89 PHE A O 1
ATOM 647 N N . GLY A 1 90 ? 10.593 1.357 1.236 1.00 95.62 90 GLY A N 1
ATOM 648 C CA . GLY A 1 90 ? 9.276 0.764 1.409 1.00 95.62 90 GLY A CA 1
ATOM 649 C C . GLY A 1 90 ? 8.823 0.772 2.868 1.00 95.62 90 GLY A C 1
ATOM 650 O O . GLY A 1 90 ? 7.745 1.280 3.165 1.00 95.62 90 GLY A O 1
ATOM 651 N N . MET A 1 91 ? 9.653 0.285 3.798 1.00 96.44 91 MET A N 1
ATOM 652 C CA . MET A 1 91 ? 9.335 0.315 5.232 1.00 96.44 91 MET A CA 1
ATOM 653 C C . MET A 1 91 ? 9.171 1.737 5.768 1.00 96.44 91 MET A C 1
ATOM 655 O O . MET A 1 91 ? 8.202 2.004 6.475 1.00 96.44 91 MET A O 1
ATOM 659 N N . ALA A 1 92 ? 10.073 2.658 5.413 1.00 96.25 92 ALA A N 1
ATOM 660 C CA . ALA A 1 92 ? 9.976 4.058 5.820 1.00 96.25 92 ALA A CA 1
ATOM 661 C C . ALA A 1 92 ? 8.683 4.701 5.300 1.00 96.25 92 ALA A C 1
ATOM 663 O O . ALA A 1 92 ? 7.984 5.390 6.040 1.00 96.25 92 ALA A O 1
ATOM 664 N N . PHE A 1 93 ? 8.316 4.423 4.049 1.00 96.38 93 PHE A N 1
ATOM 665 C CA . PHE A 1 93 ? 7.065 4.897 3.471 1.00 96.38 93 PHE A CA 1
ATOM 666 C C . PHE A 1 93 ? 5.834 4.281 4.148 1.00 96.38 93 PHE A C 1
ATOM 668 O O . PHE A 1 93 ? 4.883 5.001 4.443 1.00 96.38 93 PHE A O 1
ATOM 675 N N . GLY A 1 94 ? 5.862 2.980 4.455 1.00 96.62 94 GLY A N 1
ATOM 676 C CA . GLY A 1 94 ? 4.831 2.312 5.250 1.00 96.62 94 GLY A CA 1
ATOM 677 C C . GLY A 1 94 ? 4.667 2.967 6.623 1.00 96.62 94 GLY A C 1
ATOM 678 O O . GLY A 1 94 ? 3.559 3.328 7.005 1.00 96.62 94 GLY A O 1
ATOM 679 N N . PHE A 1 95 ? 5.768 3.222 7.328 1.00 96.38 95 PHE A N 1
ATOM 680 C CA . PHE A 1 95 ? 5.751 3.920 8.613 1.00 96.38 95 PHE A CA 1
ATOM 681 C C . PHE A 1 95 ? 5.148 5.332 8.513 1.00 96.38 95 PHE A C 1
ATOM 683 O O . PHE A 1 95 ? 4.285 5.695 9.310 1.00 96.38 95 PHE A O 1
ATOM 690 N N . VAL A 1 96 ? 5.536 6.116 7.502 1.00 95.44 96 VAL A N 1
ATOM 691 C CA . VAL A 1 96 ? 4.967 7.454 7.266 1.00 9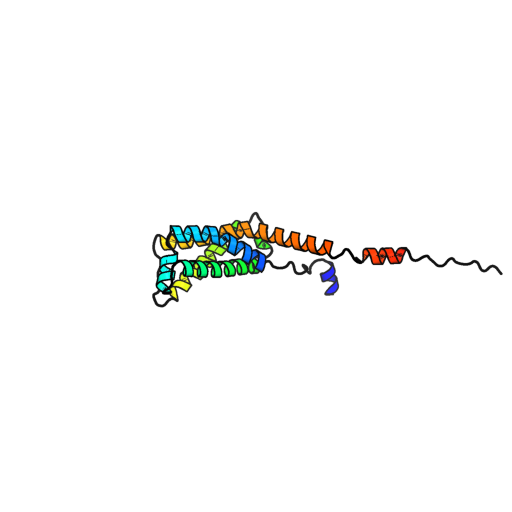5.44 96 VAL A CA 1
ATOM 692 C C . VAL A 1 96 ? 3.469 7.375 6.958 1.00 95.44 96 VAL A C 1
ATOM 694 O O . VAL A 1 96 ? 2.687 8.141 7.516 1.00 95.44 96 VAL A O 1
ATOM 697 N N . LEU A 1 97 ? 3.038 6.423 6.126 1.00 93.50 97 LEU A N 1
ATOM 698 C CA . LEU A 1 97 ? 1.618 6.187 5.853 1.00 93.50 97 LEU A CA 1
ATOM 699 C C . LEU A 1 97 ? 0.847 5.749 7.095 1.00 93.50 97 LEU A C 1
ATOM 701 O O . LEU A 1 97 ? -0.312 6.115 7.228 1.00 93.50 97 LEU A O 1
ATOM 705 N N . TRP A 1 98 ? 1.459 5.000 8.011 1.00 93.31 98 TRP A N 1
ATOM 706 C CA . TRP A 1 98 ? 0.838 4.663 9.290 1.00 93.31 98 TRP A CA 1
ATOM 707 C C . TRP A 1 98 ? 0.630 5.913 10.159 1.00 93.31 98 TRP A C 1
ATOM 709 O O . TRP A 1 98 ? -0.444 6.094 10.734 1.00 93.31 98 TRP A O 1
ATOM 719 N N . MET A 1 99 ? 1.620 6.809 10.203 1.00 91.00 99 MET A N 1
ATOM 720 C CA . MET A 1 99 ? 1.523 8.073 10.943 1.00 91.00 99 MET A CA 1
ATOM 721 C C . MET A 1 99 ? 0.477 9.023 10.351 1.00 91.00 99 MET A C 1
ATOM 723 O O . MET A 1 99 ? -0.219 9.699 11.102 1.00 91.00 99 MET A O 1
ATOM 727 N N . LEU A 1 100 ? 0.360 9.076 9.021 1.00 87.19 100 LEU A N 1
ATOM 728 C CA . LEU A 1 100 ? -0.539 9.999 8.314 1.00 87.19 100 LEU A CA 1
ATOM 729 C C . LEU A 1 100 ? -1.937 9.435 8.056 1.00 87.19 100 LEU A C 1
ATOM 731 O O . LEU A 1 100 ? -2.891 10.193 7.918 1.00 87.19 100 LEU A O 1
ATOM 735 N N . GLY A 1 101 ? -2.052 8.119 7.920 1.00 80.69 101 GLY A N 1
ATOM 736 C CA . GLY A 1 101 ? -3.278 7.453 7.518 1.00 80.69 101 GLY A CA 1
ATOM 737 C C . GLY A 1 101 ? -4.139 7.135 8.731 1.00 80.69 101 GLY A C 1
ATOM 738 O O . GLY A 1 101 ? -4.976 7.948 9.110 1.00 80.69 101 GLY A O 1
ATOM 739 N N . PRO A 1 102 ? -3.971 5.955 9.345 1.00 72.44 102 PRO A N 1
ATOM 740 C CA . PRO A 1 102 ? -4.888 5.477 10.365 1.00 72.44 102 PRO A CA 1
ATOM 741 C C . PRO A 1 102 ? -5.010 6.395 11.582 1.00 72.44 102 PRO A C 1
ATOM 743 O O . PRO A 1 102 ? -6.117 6.557 12.077 1.00 72.44 102 PRO A O 1
ATOM 746 N N . ILE A 1 103 ? -3.931 7.022 12.061 1.00 74.25 103 ILE A N 1
ATOM 747 C CA . ILE A 1 103 ? -4.026 7.869 13.262 1.00 74.25 103 ILE A CA 1
ATOM 748 C C . ILE A 1 103 ? -4.919 9.102 13.009 1.00 74.25 103 ILE A C 1
ATOM 750 O O . ILE A 1 103 ? -5.902 9.258 13.736 1.00 74.25 103 ILE A O 1
ATOM 754 N N . PRO A 1 104 ? -4.679 9.932 11.975 1.00 77.19 104 PRO A N 1
ATOM 755 C CA . PRO A 1 104 ? -5.558 11.061 11.670 1.00 77.19 104 PRO A CA 1
ATOM 756 C C . PRO A 1 104 ? -6.943 10.645 11.164 1.00 77.19 104 PRO A C 1
ATOM 758 O O . PRO A 1 104 ? -7.938 11.236 11.574 1.00 77.19 104 PRO A O 1
ATOM 761 N N . LEU A 1 105 ? -7.040 9.621 10.303 1.00 77.56 105 LEU A N 1
ATOM 762 C CA . LEU A 1 105 ? -8.331 9.175 9.754 1.00 77.56 105 LEU A CA 1
ATOM 763 C C . LEU A 1 105 ? -9.276 8.683 10.852 1.00 77.56 105 LEU A C 1
ATOM 765 O O . LEU A 1 105 ? -10.460 9.009 10.820 1.00 77.56 105 LEU A O 1
ATOM 769 N N . LEU A 1 106 ? -8.767 7.930 11.833 1.00 77.19 106 LEU A N 1
ATOM 770 C CA . LEU A 1 106 ? -9.589 7.444 12.943 1.00 77.19 106 LEU A CA 1
ATOM 771 C C . LEU A 1 106 ? -10.022 8.579 13.875 1.00 77.19 106 LEU A C 1
ATOM 773 O O . LEU A 1 106 ? -11.116 8.522 14.424 1.00 77.19 106 LEU A O 1
ATOM 777 N N . GLN A 1 107 ? -9.210 9.628 14.021 1.00 81.25 107 GLN A N 1
ATOM 778 C CA . GLN A 1 107 ? -9.582 10.819 14.793 1.00 81.25 107 GLN A CA 1
ATOM 779 C C . GLN A 1 107 ? -10.644 11.678 14.099 1.00 81.25 107 GLN A C 1
ATOM 781 O O . GLN A 1 107 ? -11.319 12.458 14.765 1.00 81.25 107 GLN A O 1
ATOM 786 N N . TRP A 1 108 ? -10.808 11.539 12.781 1.00 81.12 108 TRP A N 1
ATOM 787 C CA . TRP A 1 108 ? -11.804 12.298 12.027 1.00 81.12 108 TRP A CA 1
ATOM 788 C C . TRP A 1 108 ? -13.185 11.629 11.986 1.00 81.12 108 TRP A C 1
ATOM 790 O O . TRP A 1 108 ? -14.160 12.248 11.562 1.00 81.12 108 TRP A O 1
ATOM 800 N N . LEU A 1 109 ? -13.285 10.376 12.442 1.00 79.19 109 LEU A N 1
ATOM 801 C CA . LEU A 1 109 ? -14.562 9.685 12.597 1.00 79.19 109 LEU A CA 1
ATOM 802 C C . LEU A 1 109 ? -15.321 10.221 13.826 1.00 79.19 109 LEU A C 1
ATOM 804 O O . LEU A 1 109 ? -14.688 10.488 14.851 1.00 79.19 109 LEU A O 1
ATOM 808 N N . PRO A 1 110 ? -16.665 10.321 13.770 1.00 77.75 110 PRO A N 1
ATOM 809 C CA . PRO A 1 110 ? -17.480 10.871 14.860 1.00 77.75 110 PRO A CA 1
ATOM 810 C C . PRO A 1 110 ? -17.226 10.214 16.223 1.00 77.75 110 PRO A C 1
ATOM 812 O O . PRO A 1 110 ? -17.147 10.904 17.235 1.00 77.75 110 PRO A O 1
ATOM 815 N N . ASP A 1 111 ? -17.026 8.894 16.229 1.00 78.00 111 ASP A N 1
ATOM 816 C CA . ASP A 1 111 ? -16.834 8.101 17.449 1.00 78.00 111 ASP A CA 1
ATOM 817 C C . ASP A 1 111 ? -15.373 8.029 17.921 1.00 78.00 111 ASP A C 1
ATOM 819 O O . ASP A 1 111 ? -15.085 7.386 18.930 1.00 78.00 111 ASP A O 1
ATOM 823 N N . GLN A 1 112 ? -14.444 8.650 17.180 1.00 79.81 112 GLN A N 1
ATOM 824 C CA . GLN A 1 112 ? -13.002 8.684 17.456 1.00 79.81 112 GLN A CA 1
ATOM 825 C C . GLN A 1 112 ? -12.448 7.339 17.962 1.00 79.81 112 GLN A C 1
ATOM 827 O O . GLN A 1 112 ? -11.897 7.270 19.065 1.00 79.81 112 GLN A O 1
ATOM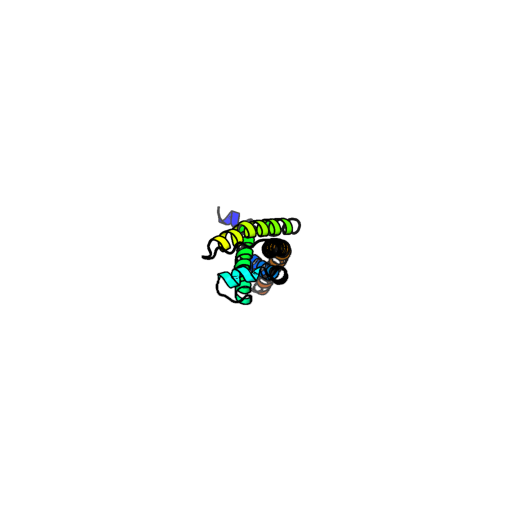 832 N N . PRO A 1 113 ? -12.605 6.238 17.203 1.00 77.31 113 PRO A N 1
ATOM 833 C CA . PRO A 1 113 ? -12.140 4.922 17.621 1.00 77.31 113 PRO A CA 1
ATOM 834 C C . PRO A 1 113 ? -10.620 4.924 17.835 1.00 77.31 113 PRO A C 1
ATOM 836 O O . PRO A 1 113 ? -9.830 4.784 16.901 1.00 77.31 113 PRO A O 1
ATOM 839 N N . ILE A 1 114 ? -10.189 5.055 19.090 1.00 79.44 114 ILE A N 1
ATOM 840 C CA . ILE A 1 114 ? -8.776 4.943 19.446 1.00 79.44 114 ILE A CA 1
ATOM 841 C C . ILE A 1 114 ? -8.431 3.457 19.490 1.00 79.44 114 ILE A C 1
ATOM 843 O O . ILE A 1 114 ? -8.777 2.750 20.438 1.00 79.44 114 ILE A O 1
ATOM 847 N N . LEU A 1 115 ? -7.711 2.983 18.475 1.00 84.25 115 LEU A N 1
ATOM 848 C CA . LEU A 1 115 ? -7.077 1.669 18.523 1.00 84.25 115 LEU A CA 1
ATOM 849 C C . LEU A 1 115 ? -6.049 1.664 19.663 1.00 84.25 115 LEU A C 1
ATOM 851 O O . LEU A 1 115 ? -5.112 2.461 19.675 1.00 84.25 115 LEU A O 1
ATOM 855 N N . ARG A 1 116 ? -6.216 0.759 20.630 1.00 88.00 116 ARG A N 1
ATOM 856 C CA . ARG A 1 116 ? -5.273 0.554 21.739 1.00 88.00 116 ARG A CA 1
ATOM 857 C C . ARG A 1 116 ? -4.888 -0.914 21.829 1.00 88.00 116 ARG A C 1
ATOM 859 O O . ARG A 1 116 ? -5.688 -1.789 21.512 1.00 88.00 116 ARG A O 1
ATOM 866 N N . GLY A 1 117 ? -3.673 -1.180 22.297 1.00 91.75 117 GLY A N 1
ATOM 867 C CA . GLY A 1 117 ? -3.194 -2.538 22.539 1.00 91.75 117 GLY A CA 1
ATOM 868 C C . GLY A 1 117 ? -3.015 -3.347 21.254 1.00 91.75 117 GLY A C 1
ATOM 869 O O . GLY A 1 117 ? -2.400 -2.881 20.295 1.00 91.75 117 GLY A O 1
ATOM 870 N N . TYR A 1 118 ? -3.538 -4.571 21.256 1.00 93.12 118 TYR A N 1
ATOM 871 C CA . TYR A 1 118 ? -3.269 -5.571 20.224 1.00 93.12 118 TYR A CA 1
ATOM 872 C C . TYR A 1 118 ? -3.700 -5.133 18.804 1.00 93.12 118 TYR A C 1
ATOM 874 O O . TYR A 1 118 ? -2.847 -5.150 17.915 1.00 93.12 118 TYR A O 1
ATOM 882 N N . PRO A 1 119 ? -4.918 -4.597 18.572 1.00 92.88 119 PRO A N 1
ATOM 883 C CA . PRO A 1 119 ? -5.312 -4.072 17.258 1.00 92.88 119 PRO A CA 1
ATOM 884 C C . PRO A 1 119 ? -4.409 -2.948 16.723 1.00 92.88 119 PRO A C 1
ATOM 886 O O . PRO A 1 119 ? -4.128 -2.888 15.526 1.00 92.88 119 PRO A O 1
ATOM 889 N N . ALA A 1 120 ? -3.913 -2.068 17.602 1.00 92.31 120 ALA A N 1
ATOM 890 C CA . ALA A 1 120 ? -3.016 -0.980 17.209 1.00 92.31 120 ALA A CA 1
ATOM 891 C C . ALA A 1 120 ? -1.648 -1.507 16.749 1.00 92.31 120 ALA A C 1
ATOM 893 O O . ALA A 1 120 ? -1.112 -1.047 15.738 1.00 92.31 120 ALA A O 1
ATOM 894 N N . ALA A 1 121 ? -1.109 -2.503 17.459 1.00 94.94 121 ALA A N 1
ATOM 895 C CA . ALA A 1 121 ? 0.119 -3.186 17.065 1.00 94.94 121 ALA A CA 1
ATOM 896 C C . ALA A 1 121 ? -0.051 -3.914 15.722 1.00 94.94 121 ALA A C 1
ATOM 898 O O . ALA A 1 121 ? 0.821 -3.816 14.861 1.00 94.94 121 ALA A O 1
ATOM 899 N N . GLY A 1 122 ? -1.195 -4.574 15.516 1.00 95.75 122 GLY A N 1
ATOM 900 C CA . GLY A 1 122 ? -1.539 -5.224 14.252 1.00 95.75 122 GLY A CA 1
ATOM 901 C C . GLY A 1 122 ? -1.583 -4.256 13.075 1.00 95.75 122 GLY A C 1
ATOM 902 O O . GLY A 1 122 ? -1.024 -4.543 12.022 1.00 95.75 122 GLY A O 1
ATOM 903 N N . LEU A 1 123 ? -2.179 -3.079 13.266 1.00 94.81 123 LEU A N 1
ATOM 904 C CA . LEU A 1 123 ? -2.229 -2.033 12.248 1.00 94.81 123 LEU A CA 1
ATOM 905 C C . LEU A 1 123 ? -0.835 -1.494 11.889 1.00 94.81 123 LEU A C 1
ATOM 907 O O . LEU A 1 123 ? -0.522 -1.346 10.708 1.00 94.81 123 LEU A O 1
ATOM 911 N N . LEU A 1 124 ? 0.007 -1.221 12.892 1.00 95.38 124 LEU A N 1
ATOM 912 C CA . LEU A 1 124 ? 1.393 -0.797 12.669 1.00 95.38 124 LEU A CA 1
ATOM 913 C C . LEU A 1 124 ? 2.174 -1.874 11.907 1.00 95.38 124 LEU A C 1
ATOM 915 O O . LEU A 1 124 ? 2.802 -1.582 10.890 1.00 95.38 124 LEU A O 1
ATOM 919 N N . LEU A 1 125 ? 2.109 -3.123 12.375 1.00 97.12 125 LEU A N 1
ATOM 920 C CA . LEU A 1 125 ? 2.818 -4.243 11.766 1.00 97.12 125 LEU A CA 1
ATOM 921 C C . LEU A 1 125 ? 2.348 -4.493 10.331 1.00 97.12 125 LEU A C 1
ATOM 923 O O . LEU A 1 125 ? 3.179 -4.692 9.448 1.00 97.12 125 LEU A O 1
ATOM 927 N N . ALA A 1 126 ? 1.039 -4.426 10.081 1.00 97.06 126 ALA A N 1
ATOM 928 C CA . ALA A 1 126 ? 0.474 -4.546 8.745 1.00 97.06 126 ALA A CA 1
ATOM 929 C C . ALA A 1 126 ? 1.009 -3.458 7.811 1.00 97.06 126 ALA A C 1
ATOM 931 O O . ALA A 1 126 ? 1.391 -3.764 6.684 1.00 97.06 126 ALA A O 1
ATOM 932 N N . GLN A 1 127 ? 1.106 -2.209 8.278 1.00 97.12 127 GLN A N 1
ATOM 933 C CA . GLN A 1 127 ? 1.601 -1.115 7.449 1.00 97.12 127 GLN A CA 1
ATOM 934 C C . GLN A 1 127 ? 3.110 -1.212 7.173 1.00 97.12 127 GLN A C 1
ATOM 936 O O . GLN A 1 127 ? 3.551 -0.934 6.055 1.00 97.12 127 GLN A O 1
ATOM 941 N N . LEU A 1 128 ? 3.906 -1.642 8.157 1.00 97.69 128 LEU A N 1
ATOM 942 C CA . LEU A 1 128 ? 5.333 -1.911 7.964 1.00 97.69 128 LEU A CA 1
ATOM 943 C C . LEU A 1 128 ? 5.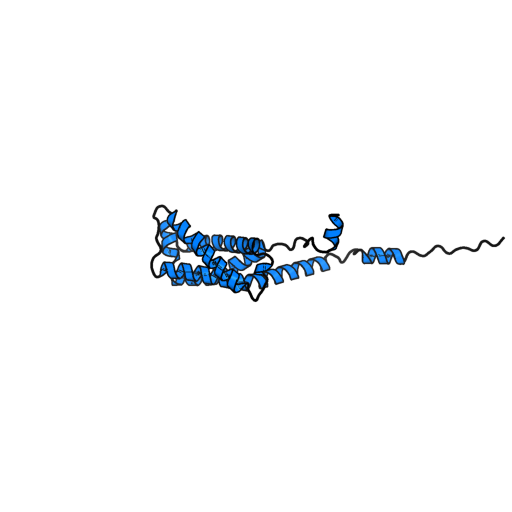555 -3.072 6.992 1.00 97.69 128 LEU A C 1
ATOM 945 O O . LEU A 1 128 ? 6.382 -2.964 6.088 1.00 97.69 128 LEU A O 1
ATOM 949 N N . LEU A 1 129 ? 4.790 -4.157 7.142 1.00 98.00 129 LEU A N 1
ATOM 950 C CA . LEU A 1 129 ? 4.865 -5.327 6.271 1.00 98.00 129 LEU A CA 1
ATOM 951 C C . LEU A 1 129 ? 4.412 -4.999 4.846 1.00 98.00 129 LEU A C 1
ATOM 953 O O . LEU A 1 129 ? 5.057 -5.421 3.887 1.00 98.00 129 LEU A O 1
ATOM 957 N N . TRP A 1 130 ? 3.349 -4.205 4.705 1.00 98.38 130 TRP A N 1
ATOM 958 C CA . TRP A 1 130 ? 2.910 -3.667 3.423 1.00 98.38 130 TRP A CA 1
ATOM 959 C C . TRP A 1 130 ? 4.018 -2.841 2.764 1.00 98.38 130 TRP A C 1
ATOM 961 O O . TRP A 1 130 ? 4.365 -3.082 1.610 1.00 98.38 130 TRP A O 1
ATOM 971 N N . GLY A 1 131 ? 4.617 -1.904 3.505 1.00 97.56 131 GLY A N 1
ATOM 972 C CA . GLY A 1 131 ? 5.706 -1.065 3.012 1.00 97.56 131 GLY A CA 1
ATOM 973 C C . GLY A 1 131 ? 6.926 -1.884 2.585 1.00 97.56 131 GLY A C 1
ATOM 974 O O . GLY A 1 131 ? 7.456 -1.686 1.492 1.00 97.56 131 GLY A O 1
ATOM 975 N N . LEU A 1 132 ? 7.336 -2.853 3.406 1.00 97.50 132 LEU A N 1
ATOM 976 C CA . LEU A 1 132 ? 8.415 -3.789 3.093 1.00 97.50 132 LEU A CA 1
ATOM 977 C C . LEU A 1 132 ? 8.128 -4.563 1.798 1.00 97.50 132 LEU A C 1
ATOM 979 O O . LEU A 1 132 ? 8.957 -4.580 0.888 1.00 97.50 132 LEU A O 1
ATOM 983 N N . ALA A 1 133 ? 6.946 -5.178 1.702 1.00 97.62 133 ALA A N 1
ATOM 984 C CA . ALA A 1 133 ? 6.534 -5.945 0.533 1.00 97.62 133 ALA A CA 1
ATOM 985 C C . ALA A 1 133 ? 6.475 -5.064 -0.723 1.00 97.62 133 ALA A C 1
ATOM 987 O O . ALA A 1 133 ? 6.971 -5.464 -1.773 1.00 97.62 133 ALA A O 1
ATOM 988 N N . LEU A 1 134 ? 5.951 -3.841 -0.614 1.00 97.12 134 LEU A N 1
ATOM 989 C CA . LEU A 1 134 ? 5.932 -2.864 -1.700 1.00 97.12 134 LEU A CA 1
ATOM 990 C C . LEU A 1 134 ? 7.350 -2.558 -2.198 1.00 97.12 134 LEU A C 1
ATOM 992 O O . LEU A 1 134 ? 7.601 -2.641 -3.399 1.00 97.12 134 LEU A O 1
ATOM 996 N N . GLY A 1 135 ? 8.278 -2.261 -1.287 1.00 95.25 135 GLY A N 1
ATOM 997 C CA . GLY A 1 135 ? 9.673 -1.958 -1.614 1.00 95.25 135 GLY A CA 1
ATOM 998 C C . GLY A 1 135 ? 10.419 -3.112 -2.293 1.00 95.25 135 GLY A C 1
ATOM 999 O O . GLY A 1 135 ? 11.289 -2.879 -3.129 1.00 95.25 135 GLY A O 1
ATOM 1000 N N . LEU A 1 136 ? 10.057 -4.358 -1.974 1.00 95.88 136 LEU A N 1
ATOM 1001 C CA . LEU A 1 136 ? 10.619 -5.562 -2.594 1.00 95.88 136 LEU A CA 1
ATOM 1002 C C . LEU A 1 136 ? 9.979 -5.890 -3.952 1.00 95.88 136 LEU A C 1
ATOM 1004 O O . LEU A 1 136 ? 10.668 -6.289 -4.891 1.00 95.88 136 LEU A O 1
ATOM 1008 N N . VAL A 1 137 ? 8.659 -5.735 -4.068 1.00 95.94 137 VAL A N 1
ATOM 1009 C CA . VAL A 1 137 ? 7.892 -6.104 -5.267 1.00 95.94 137 VAL A CA 1
ATOM 1010 C C . VAL A 1 137 ? 8.019 -5.044 -6.362 1.00 95.94 137 VAL A C 1
ATOM 1012 O O . VAL A 1 137 ? 8.044 -5.384 -7.547 1.00 95.94 137 VAL A O 1
ATOM 1015 N N . PHE A 1 138 ? 8.137 -3.766 -5.996 1.00 94.94 138 PHE A N 1
ATOM 1016 C CA . PHE A 1 138 ? 8.155 -2.656 -6.946 1.00 94.94 138 PHE A CA 1
ATOM 1017 C C . PHE A 1 138 ? 9.244 -2.782 -8.032 1.00 94.94 138 PHE A C 1
ATOM 1019 O O . PHE A 1 138 ? 8.877 -2.719 -9.210 1.00 94.94 138 PHE A O 1
ATOM 1026 N N . PRO A 1 139 ? 10.534 -3.044 -7.719 1.00 92.38 139 PRO A N 1
ATOM 1027 C CA . PRO A 1 139 ? 11.567 -3.207 -8.747 1.00 92.38 139 PRO A CA 1
ATOM 1028 C C . PRO A 1 139 ? 11.279 -4.368 -9.707 1.00 92.38 139 PRO A C 1
ATOM 1030 O O . PRO A 1 139 ? 11.549 -4.274 -10.904 1.00 92.38 139 PRO A O 1
ATOM 1033 N N . LEU A 1 140 ? 10.702 -5.466 -9.204 1.00 93.62 140 LEU A N 1
ATOM 1034 C CA . LEU A 1 140 ? 10.379 -6.649 -10.008 1.00 93.62 140 LEU A CA 1
ATOM 1035 C C . LEU A 1 140 ? 9.282 -6.340 -11.027 1.00 93.62 140 LEU A C 1
ATOM 1037 O O . LEU A 1 140 ? 9.419 -6.650 -12.211 1.00 93.62 140 LEU A O 1
ATOM 1041 N N . ILE A 1 141 ? 8.206 -5.703 -10.566 1.00 93.62 141 ILE A N 1
ATOM 1042 C CA . ILE A 1 141 ? 7.085 -5.301 -11.415 1.00 93.62 141 ILE A CA 1
ATOM 1043 C C . ILE A 1 141 ? 7.541 -4.248 -12.424 1.00 93.62 141 ILE A C 1
ATOM 1045 O O . ILE A 1 141 ? 7.254 -4.378 -13.612 1.00 93.62 141 ILE A O 1
ATOM 1049 N N . HIS A 1 142 ? 8.310 -3.252 -11.985 1.00 91.06 142 HIS A N 1
ATOM 1050 C CA . HIS A 1 142 ? 8.813 -2.203 -12.864 1.00 91.06 142 HIS A CA 1
ATOM 1051 C C . HIS A 1 142 ? 9.684 -2.765 -14.000 1.00 91.06 142 HIS A C 1
ATOM 1053 O O . HIS A 1 142 ? 9.439 -2.445 -15.163 1.00 91.06 142 HIS A O 1
ATOM 1059 N N . ARG A 1 143 ? 10.625 -3.673 -13.692 1.00 90.19 143 ARG A N 1
ATOM 1060 C CA . ARG A 1 143 ? 11.462 -4.352 -14.701 1.00 90.19 143 ARG A CA 1
ATOM 1061 C C . ARG A 1 143 ? 10.637 -5.160 -15.702 1.00 90.19 143 ARG A C 1
ATOM 1063 O O . ARG A 1 143 ? 10.901 -5.088 -16.898 1.00 90.19 143 ARG A O 1
ATOM 1070 N N . ARG A 1 144 ? 9.622 -5.898 -15.235 1.00 91.25 144 ARG A N 1
ATOM 1071 C CA . ARG A 1 144 ? 8.738 -6.683 -16.116 1.00 91.25 144 ARG A CA 1
ATOM 1072 C C . ARG A 1 144 ? 7.923 -5.798 -17.051 1.00 91.25 144 ARG A C 1
ATOM 1074 O O . ARG A 1 144 ? 7.862 -6.087 -18.242 1.00 91.25 144 ARG A O 1
ATOM 1081 N N . LEU A 1 145 ? 7.330 -4.715 -16.539 1.00 89.31 145 LEU A N 1
ATOM 1082 C CA . LEU A 1 145 ? 6.597 -3.771 -17.389 1.00 89.31 145 LEU A CA 1
ATOM 1083 C C . LEU A 1 145 ? 7.510 -3.167 -18.458 1.00 89.31 145 LEU A C 1
ATOM 1085 O O . LEU A 1 145 ? 7.085 -3.034 -19.601 1.00 89.31 145 LEU A O 1
ATOM 1089 N N . HIS A 1 146 ? 8.755 -2.841 -18.107 1.00 85.69 146 HIS A N 1
ATOM 1090 C CA . HIS A 1 146 ? 9.696 -2.265 -19.062 1.00 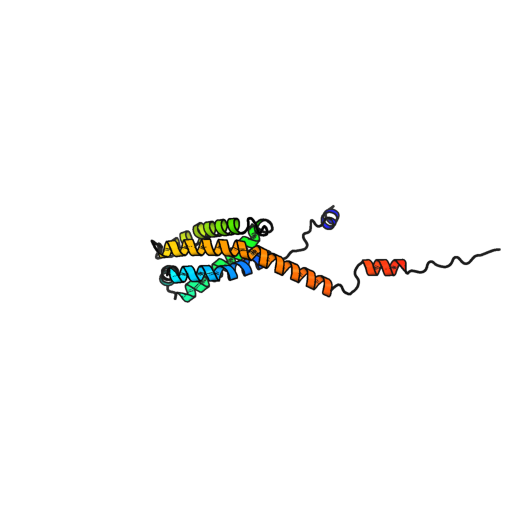85.69 146 HIS A CA 1
ATOM 1091 C C . HIS A 1 146 ? 10.059 -3.251 -20.183 1.00 85.69 146 HIS A C 1
ATOM 1093 O O . HIS A 1 146 ? 9.917 -2.916 -21.356 1.00 85.69 146 HIS A O 1
ATOM 1099 N N . ALA A 1 147 ? 10.388 -4.500 -19.833 1.00 86.94 147 ALA A N 1
ATOM 1100 C CA . ALA A 1 147 ? 10.717 -5.543 -20.806 1.00 86.94 147 ALA A CA 1
ATOM 1101 C C . ALA A 1 147 ? 9.568 -5.837 -21.795 1.00 86.94 147 ALA A C 1
ATOM 1103 O O . ALA A 1 147 ? 9.801 -6.056 -22.986 1.00 86.94 147 ALA A O 1
ATOM 1104 N N . HIS A 1 148 ? 8.311 -5.810 -21.331 1.00 85.62 148 HIS A N 1
ATOM 1105 C CA . HIS A 1 148 ? 7.148 -6.009 -22.203 1.00 85.62 148 HIS A CA 1
ATOM 1106 C C . HIS A 1 148 ? 6.955 -4.871 -23.217 1.00 85.62 148 HIS A C 1
ATOM 1108 O O . HIS A 1 148 ? 6.568 -5.132 -24.357 1.00 85.62 148 HIS A O 1
ATOM 1114 N N . LEU A 1 149 ? 7.244 -3.625 -22.832 1.00 82.94 149 LEU A N 1
ATOM 1115 C CA . LEU A 1 149 ? 7.134 -2.467 -23.724 1.00 82.94 149 LEU A CA 1
ATOM 1116 C C . LEU A 1 149 ? 8.227 -2.470 -24.804 1.00 82.94 149 LEU A C 1
ATOM 1118 O O . LEU A 1 149 ? 7.946 -2.186 -25.971 1.00 82.94 149 LEU A O 1
ATOM 1122 N N . GLU A 1 150 ? 9.453 -2.848 -24.438 1.00 82.06 150 GLU A N 1
ATOM 1123 C CA . GLU A 1 150 ? 10.566 -2.982 -25.387 1.00 82.06 150 GLU A CA 1
ATOM 1124 C C . GLU A 1 150 ? 10.288 -4.082 -26.423 1.00 82.06 150 GLU A C 1
ATOM 1126 O O . GLU A 1 150 ? 10.440 -3.862 -27.628 1.00 82.06 150 GLU A O 1
ATOM 1131 N N . SER A 1 151 ? 9.772 -5.228 -25.969 1.00 82.81 151 SER A N 1
ATOM 1132 C CA . SER A 1 151 ? 9.415 -6.360 -26.837 1.00 82.81 151 SER A CA 1
ATOM 1133 C C . SER A 1 151 ? 8.287 -6.012 -27.823 1.00 82.81 151 SER A C 1
ATOM 1135 O O . SER A 1 151 ? 8.342 -6.366 -29.004 1.00 82.81 151 SER A O 1
ATOM 1137 N N . GLY A 1 152 ? 7.265 -5.275 -27.370 1.00 76.75 152 GLY A N 1
ATOM 1138 C CA . GLY A 1 152 ? 6.154 -4.845 -28.227 1.00 76.75 152 GLY A CA 1
ATOM 1139 C C . GLY A 1 152 ? 6.584 -3.866 -29.324 1.00 76.75 152 GLY A C 1
ATOM 1140 O O . GLY A 1 152 ? 6.085 -3.931 -30.447 1.00 76.75 152 GLY A O 1
ATOM 1141 N N . THR A 1 153 ? 7.559 -3.004 -29.030 1.00 72.38 153 THR A N 1
ATOM 1142 C CA . THR A 1 153 ? 8.050 -1.996 -29.981 1.00 72.38 153 THR A CA 1
ATOM 1143 C C . THR A 1 153 ? 8.867 -2.628 -31.112 1.00 72.38 153 THR A C 1
ATOM 1145 O O . THR A 1 153 ? 8.698 -2.253 -32.271 1.00 72.38 153 THR A O 1
ATOM 1148 N N . GLN A 1 154 ? 9.695 -3.637 -30.816 1.00 67.19 154 GLN A N 1
ATOM 1149 C CA . GLN A 1 154 ? 10.475 -4.343 -31.844 1.00 67.19 154 GLN A CA 1
ATOM 1150 C C . GLN A 1 154 ? 9.597 -5.151 -32.808 1.00 67.19 154 GLN A C 1
ATOM 1152 O O . GLN A 1 154 ? 9.900 -5.234 -33.994 1.00 67.19 154 GLN A O 1
ATOM 1157 N N . THR A 1 155 ? 8.474 -5.687 -32.328 1.00 66.69 155 THR A N 1
ATOM 1158 C CA . THR A 1 155 ? 7.567 -6.496 -33.158 1.00 66.69 155 THR A CA 1
ATOM 1159 C C . THR A 1 155 ? 6.720 -5.630 -34.107 1.00 66.69 155 THR A C 1
ATOM 1161 O O . THR A 1 155 ? 6.360 -6.072 -35.195 1.00 66.69 155 THR A O 1
ATOM 1164 N N . GLY A 1 156 ? 6.435 -4.373 -33.737 1.00 58.28 156 GLY A N 1
ATOM 1165 C CA . GLY A 1 156 ? 5.717 -3.410 -34.587 1.00 58.28 156 GLY A CA 1
ATOM 1166 C C . GLY A 1 156 ? 6.596 -2.675 -35.610 1.00 58.28 156 GLY A C 1
ATOM 1167 O O . GLY A 1 156 ? 6.086 -2.180 -36.612 1.00 58.28 156 GLY A O 1
ATOM 1168 N N . ALA A 1 157 ? 7.915 -2.627 -35.397 1.00 55.84 157 ALA A N 1
ATOM 1169 C CA . ALA A 1 157 ? 8.872 -1.910 -36.247 1.00 55.84 157 ALA A CA 1
ATOM 1170 C C . ALA A 1 157 ? 9.457 -2.757 -37.400 1.00 55.84 157 ALA A C 1
ATOM 1172 O O . ALA A 1 157 ? 10.488 -2.404 -37.969 1.00 55.84 157 ALA A O 1
ATOM 1173 N N . GLY A 1 158 ? 8.786 -3.846 -37.790 1.00 55.06 158 GLY A N 1
ATOM 1174 C CA . GLY A 1 158 ? 9.121 -4.641 -38.981 1.00 55.06 158 GLY A CA 1
ATOM 1175 C C . GLY A 1 158 ? 8.869 -3.935 -40.326 1.00 55.06 158 GLY A C 1
ATOM 1176 O O . GLY A 1 158 ? 9.108 -4.523 -41.376 1.00 55.06 158 GLY A O 1
ATOM 1177 N N . GLY A 1 159 ? 8.401 -2.683 -40.324 1.00 54.75 159 GLY A N 1
ATOM 1178 C CA . GLY A 1 159 ? 8.211 -1.867 -41.523 1.00 54.75 159 GLY A CA 1
ATOM 1179 C C . GLY A 1 159 ? 8.959 -0.541 -41.418 1.00 54.75 159 GLY A C 1
ATOM 1180 O O . GLY A 1 159 ? 8.525 0.361 -40.714 1.00 54.75 159 GLY A O 1
ATOM 1181 N N . ALA A 1 160 ? 10.052 -0.408 -42.165 1.00 57.53 160 ALA A N 1
ATOM 1182 C CA . ALA A 1 160 ? 10.709 0.863 -42.475 1.00 57.53 160 ALA A CA 1
ATOM 1183 C C . ALA A 1 160 ? 11.387 1.627 -41.311 1.00 57.53 160 ALA A C 1
ATOM 1185 O O . ALA A 1 160 ? 11.150 2.816 -41.098 1.00 57.53 160 ALA A O 1
ATOM 1186 N N . GLY A 1 161 ? 12.316 0.987 -40.593 1.00 61.50 161 GLY A N 1
ATOM 1187 C CA . GLY A 1 161 ? 13.300 1.726 -39.789 1.00 61.50 161 GLY A CA 1
ATOM 1188 C C . GLY A 1 161 ? 14.206 2.611 -40.672 1.00 61.50 161 GLY A C 1
ATOM 1189 O O . GLY A 1 161 ? 14.423 2.279 -41.841 1.00 61.50 161 GLY A O 1
ATOM 1190 N N . PRO A 1 162 ? 14.777 3.718 -40.160 1.00 59.16 162 PRO A N 1
ATOM 1191 C CA . PRO A 1 162 ? 15.603 4.651 -40.940 1.00 59.16 162 PRO A CA 1
ATOM 1192 C C . PRO A 1 162 ? 16.824 3.996 -41.611 1.00 59.16 162 PRO A C 1
ATOM 1194 O O . PRO A 1 162 ? 17.277 4.482 -42.646 1.00 59.16 162 PRO A O 1
ATOM 1197 N N . GLU A 1 163 ? 17.307 2.858 -41.101 1.00 62.56 163 GLU A N 1
ATOM 1198 C CA . GLU A 1 163 ? 18.331 2.041 -41.768 1.00 62.56 163 GLU A CA 1
ATOM 1199 C C . GLU A 1 163 ? 17.859 1.450 -43.103 1.00 62.56 163 GLU A C 1
ATOM 1201 O O . GLU A 1 163 ? 18.626 1.439 -44.061 1.00 62.56 163 GLU A O 1
ATOM 1206 N N . SER A 1 164 ? 16.589 1.053 -43.229 1.00 59.91 164 SER A N 1
ATOM 1207 C CA . SER A 1 164 ? 16.026 0.593 -44.510 1.00 59.91 164 SER A CA 1
ATOM 1208 C C . SER A 1 164 ? 15.889 1.740 -45.521 1.00 59.91 164 SER A C 1
ATOM 1210 O O . SER A 1 164 ? 16.144 1.561 -46.714 1.00 59.91 164 SER A O 1
ATOM 1212 N N . ALA A 1 165 ? 15.587 2.957 -45.051 1.00 61.25 165 ALA A N 1
ATOM 1213 C CA . ALA A 1 165 ? 15.588 4.158 -45.885 1.00 61.25 165 ALA A CA 1
ATOM 1214 C C . ALA A 1 165 ? 17.015 4.550 -46.317 1.00 61.25 165 ALA A C 1
ATOM 1216 O O . ALA A 1 165 ? 17.215 4.999 -47.448 1.00 61.25 165 ALA A O 1
ATOM 1217 N N . ALA A 1 166 ? 18.018 4.334 -45.459 1.00 63.75 166 ALA A N 1
ATOM 1218 C CA . ALA A 1 166 ? 19.426 4.537 -45.792 1.00 63.75 166 ALA A CA 1
ATOM 1219 C C . ALA A 1 166 ? 19.953 3.479 -46.782 1.00 63.75 166 ALA A C 1
ATOM 1221 O O . ALA A 1 166 ? 20.610 3.841 -47.759 1.00 63.75 166 ALA A O 1
ATOM 1222 N N . GLN A 1 167 ? 19.593 2.201 -46.609 1.00 63.47 167 GLN A N 1
ATOM 1223 C CA . GLN A 1 167 ? 19.919 1.125 -47.556 1.00 63.47 167 GLN A CA 1
ATOM 1224 C C . GLN A 1 167 ? 19.274 1.347 -48.927 1.00 63.47 167 GLN A C 1
ATOM 1226 O O . GLN A 1 167 ? 19.938 1.191 -49.952 1.00 63.47 167 GLN A O 1
ATOM 1231 N N . THR A 1 168 ? 18.023 1.816 -48.965 1.00 60.44 168 THR A N 1
ATOM 1232 C CA . THR A 1 168 ? 17.350 2.162 -50.229 1.00 60.44 168 THR A CA 1
ATOM 1233 C C . THR A 1 168 ? 18.052 3.329 -50.940 1.00 60.44 168 THR A C 1
ATOM 1235 O O . THR A 1 168 ? 18.061 3.399 -52.168 1.00 60.44 168 THR A O 1
ATOM 1238 N N . ARG A 1 169 ? 18.699 4.237 -50.193 1.00 59.47 169 ARG A N 1
ATOM 1239 C CA . ARG A 1 169 ? 19.438 5.371 -50.768 1.00 59.47 169 ARG A CA 1
ATOM 1240 C C . ARG A 1 169 ? 20.825 4.989 -51.293 1.00 59.47 169 ARG A C 1
ATOM 1242 O O . ARG A 1 169 ? 21.262 5.594 -52.267 1.00 59.47 169 ARG A O 1
ATOM 1249 N N . MET A 1 170 ? 21.492 4.000 -50.693 1.00 61.00 170 MET A N 1
ATOM 1250 C CA . MET A 1 170 ? 22.792 3.499 -51.169 1.00 61.00 170 MET A CA 1
ATOM 1251 C C . MET A 1 170 ? 22.685 2.625 -52.422 1.00 61.00 170 MET A C 1
ATOM 1253 O O . MET A 1 170 ? 23.626 2.578 -53.205 1.00 61.00 170 MET A O 1
ATOM 1257 N N . LEU A 1 171 ? 21.538 1.985 -52.659 1.00 61.28 171 LEU A N 1
ATOM 1258 C CA . LEU A 1 171 ? 21.306 1.192 -53.870 1.00 61.28 171 LEU A CA 1
ATOM 1259 C C . LEU A 1 171 ? 20.880 2.026 -55.086 1.00 61.28 171 LEU A C 1
ATOM 1261 O O . LEU A 1 171 ? 20.564 1.451 -56.125 1.00 61.28 171 LEU A O 1
ATOM 1265 N N . ARG A 1 172 ? 20.870 3.366 -55.002 1.00 69.62 172 ARG A N 1
ATOM 1266 C CA . ARG A 1 172 ? 20.586 4.213 -56.166 1.00 69.62 172 ARG A CA 1
ATOM 1267 C C . ARG A 1 172 ? 21.763 4.115 -57.151 1.00 69.62 172 ARG A C 1
ATOM 1269 O O . ARG A 1 172 ? 22.834 4.630 -56.831 1.00 69.62 172 ARG A O 1
ATOM 1276 N N . PRO A 1 173 ? 21.594 3.498 -58.337 1.00 65.38 173 PRO A N 1
ATOM 1277 C CA . PRO A 1 173 ? 22.675 3.372 -59.304 1.00 65.38 173 PRO A CA 1
ATOM 1278 C C . PRO A 1 173 ? 23.102 4.768 -59.749 1.00 65.38 173 PRO A C 1
ATOM 1280 O O . PRO A 1 173 ? 22.262 5.585 -60.140 1.00 65.38 173 PRO A O 1
ATOM 1283 N N . LEU A 1 174 ? 24.398 5.057 -59.661 1.00 72.88 174 LEU A N 1
ATOM 1284 C CA . LEU A 1 174 ? 24.946 6.289 -60.212 1.00 72.88 174 LEU A CA 1
ATOM 1285 C C . LEU A 1 174 ? 24.765 6.262 -61.741 1.00 72.88 174 LEU A C 1
ATOM 1287 O O . LEU A 1 174 ? 25.021 5.226 -62.360 1.00 72.88 174 LEU A O 1
ATOM 1291 N N . PRO A 1 175 ? 24.307 7.362 -62.364 1.00 68.00 175 PRO A N 1
ATOM 1292 C CA . PRO A 1 175 ? 24.146 7.426 -63.811 1.00 68.00 175 PRO A CA 1
ATOM 1293 C C . PRO A 1 175 ? 25.502 7.197 -64.486 1.00 68.00 175 PRO A C 1
ATOM 1295 O O . PRO A 1 175 ? 26.468 7.903 -64.200 1.00 68.00 175 PRO A O 1
ATOM 1298 N N . SER A 1 176 ? 25.578 6.198 -65.371 1.00 67.31 176 SER A N 1
ATOM 1299 C CA . SER A 1 176 ? 26.795 5.898 -66.125 1.00 67.31 176 SER A CA 1
ATOM 1300 C C . SER A 1 176 ? 27.166 7.108 -66.980 1.00 67.31 176 SER A C 1
ATOM 1302 O O . SER A 1 176 ? 26.408 7.492 -67.877 1.00 67.31 176 SER A O 1
ATOM 1304 N N . SER A 1 177 ? 28.324 7.704 -66.713 1.00 67.44 177 SER A N 1
ATOM 1305 C CA . SER A 1 177 ? 28.910 8.767 -67.520 1.00 67.44 177 SER A CA 1
ATOM 1306 C C . SER A 1 177 ? 29.224 8.227 -68.916 1.00 67.44 177 SER A C 1
ATOM 1308 O O . SER A 1 177 ? 30.263 7.619 -69.163 1.00 67.44 177 SER A O 1
ATOM 1310 N N . ARG A 1 178 ? 28.286 8.423 -69.844 1.00 67.88 178 ARG A N 1
ATOM 1311 C CA . ARG A 1 178 ? 28.476 8.130 -71.263 1.00 67.88 178 ARG A CA 1
ATOM 1312 C C . ARG A 1 178 ? 29.503 9.122 -71.808 1.00 67.88 178 ARG A C 1
ATOM 1314 O O . ARG A 1 178 ? 29.238 10.317 -71.888 1.00 67.88 178 ARG A O 1
ATOM 1321 N N . HIS A 1 179 ? 30.680 8.599 -72.126 1.00 62.22 179 HIS A N 1
ATOM 1322 C CA . HIS A 1 179 ? 31.766 9.279 -72.819 1.00 62.22 179 HIS A CA 1
ATOM 1323 C C . HIS A 1 179 ? 31.232 9.953 -74.098 1.00 62.22 179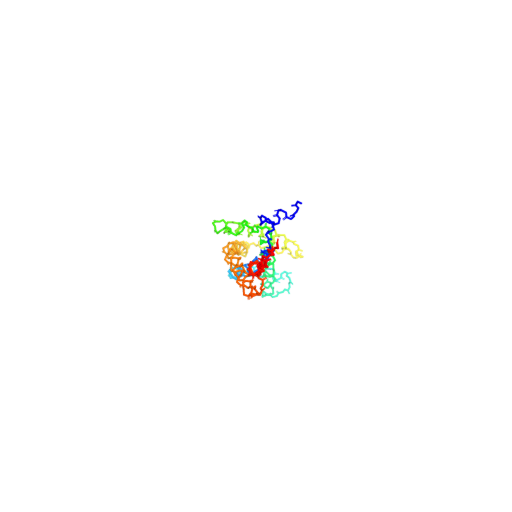 HIS A C 1
ATOM 1325 O O . HIS A 1 179 ? 30.733 9.266 -74.989 1.00 62.22 179 HIS A O 1
ATOM 1331 N N . GLN A 1 180 ? 31.318 11.282 -74.182 1.00 62.59 180 GLN A N 1
ATOM 1332 C CA . GLN A 1 180 ? 31.268 12.005 -75.452 1.00 62.59 180 GLN A CA 1
ATOM 1333 C C . GLN A 1 180 ? 32.704 12.358 -75.826 1.00 62.59 180 GLN A C 1
ATOM 1335 O O . GLN A 1 180 ? 33.322 13.222 -75.212 1.00 62.59 180 GLN A O 1
ATOM 1340 N N . SER A 1 181 ? 33.230 11.624 -76.799 1.00 68.56 181 SER A N 1
AT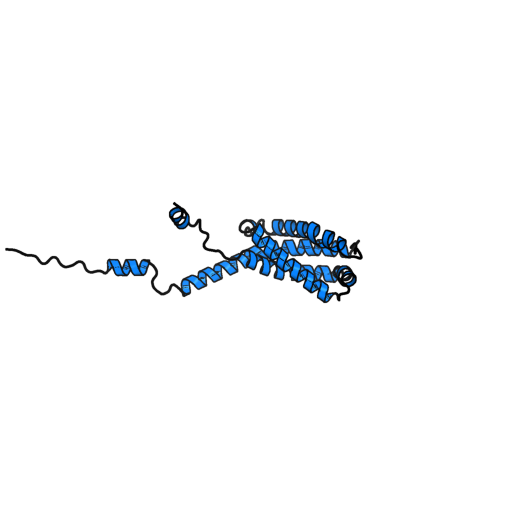OM 1341 C CA . SER A 1 181 ? 34.426 11.971 -77.553 1.00 68.56 181 SER A CA 1
ATOM 1342 C C . SER A 1 181 ? 33.970 12.586 -78.875 1.00 68.56 181 SER A C 1
ATOM 1344 O O . SER A 1 181 ? 33.317 11.902 -79.668 1.00 68.56 181 SER A O 1
ATOM 1346 N N . SER A 1 182 ? 34.307 13.850 -79.098 1.00 69.38 182 SER A N 1
ATOM 1347 C CA . SER A 1 182 ? 34.330 14.479 -80.421 1.00 69.38 182 SER A CA 1
ATOM 1348 C C . SER A 1 182 ? 35.657 15.190 -80.581 1.00 69.38 182 SER A C 1
ATOM 1350 O O . SER A 1 182 ? 35.974 15.959 -79.644 1.00 69.38 182 SER A O 1
#

Radius of gyration: 26.89 Å; chains: 1; bounding box: 56×36×103 Å

Foldseek 3Di:
DVVVCVVVCVPPPPLDALLVLLLVLLLVLLVVLVVLLVVLVLQVLVCVLVVHDSVVSSVVVSVVSSVLSSVLSVVCPVVLLDQVCLLVQLLVSLQVCLVVPPQVVLCPGPVSRDDDDRSNVSNSVSSSSSSNSSSNSSNVSSVVSSVVVVVVVVVVPPPDDVVVVVVVVVPPDDPPPDDDDD

Sequence (182 aa):
MLRMLQAHGLDAGPAQRPRLAGAIAGMIATAPALVVLTVFQALDAPAKAAGAFVPVAGVAYAVLMLLGGTLYGWLFQRAANDPRGGWLFGMAFGFVLWMLGPIPLLQWLPDQPILRGYPAAGLLLAQLLWGLALGLVFPLIHRRLHAHLESGTQTGAGGAGPESAAQTRMLRPLPSSRHQSS

Secondary structure (DSSP, 8-state):
-HHHHHTTT-S------HHHHHHHHHHHHHHHHHHHHHHTTTTHHHHHHTT--HHHHHHHHHHHHHHHHHHHHHHHTTGGG-TTTHHHHHHHHHHHHHHHTHHHHHHTSTT-----SHHHHHHHHHHHHHHHHHHHHHHHHHHHHHHHHHHHHHHH--S--HHHHHHHHHT-PPPP------